Protein AF-A0A800K772-F1 (afdb_monomer)

Secondary structure (DSSP, 8-state):
--------PPP-------------HHHHHHHHHHHHHHTT------------EE-S-HHHHHHHHHHHHHHHHHHT----SPEE-----HHHHHHHHHHHHHHHS-HHHHHHHHHHHHHTTSS-TT--HHHHHHHHHHSS-S----TT--

Nearest PDB structures (foldseek):
  2z09-assembly1_A  TM=4.642E-01  e=1.653E+00  Thermus thermophilus

Radius of gyration: 39.97 Å; Cα contacts (8 Å, |Δi|>4): 63; chains: 1; bounding box: 88×62×99 Å

pLDDT: mean 77.57, std 22.29, range [31.34, 98.62]

Solvent-accessible surface area (backbone atoms only — not comparable to full-atom values): 9875 Å² total; per-residue (Å²): 136,87,82,91,87,86,84,87,85,86,84,87,82,85,81,93,79,84,85,86,84,74,85,55,66,68,60,55,52,51,54,52,53,53,56,54,62,62,63,67,67,72,67,73,78,75,65,78,76,68,74,55,44,44,44,89,47,67,67,60,30,52,55,45,58,69,46,47,64,58,52,27,66,75,71,72,48,81,83,87,63,57,46,77,50,76,91,73,54,71,68,55,47,52,55,51,50,52,52,47,41,54,72,78,47,35,73,68,56,44,48,53,49,41,52,56,40,28,75,74,68,76,46,64,84,83,61,60,61,66,60,52,51,53,51,64,69,58,71,82,68,91,77,87,87,68,92,86,76,121

Structure (mmCIF, N/CA/C/O backbone):
data_AF-A0A800K772-F1
#
_entry.id   AF-A0A800K772-F1
#
loop_
_atom_site.group_PDB
_atom_site.id
_atom_site.type_symbol
_atom_site.label_atom_id
_atom_site.label_alt_id
_atom_site.label_comp_id
_atom_site.label_asym_id
_atom_site.label_entity_id
_atom_site.label_seq_id
_atom_site.pdbx_PDB_ins_code
_atom_site.Cartn_x
_atom_site.Cartn_y
_atom_site.Cartn_z
_atom_site.occupancy
_atom_site.B_iso_or_equiv
_atom_site.auth_seq_id
_atom_site.auth_comp_id
_atom_site.auth_asym_id
_atom_site.auth_atom_id
_atom_site.pdbx_PDB_model_num
ATOM 1 N N . MET A 1 1 ? 38.302 49.726 -80.258 1.00 38.12 1 MET A N 1
ATOM 2 C CA . MET A 1 1 ? 39.249 50.168 -79.209 1.00 38.12 1 MET A CA 1
ATOM 3 C C . MET A 1 1 ? 39.732 48.891 -78.519 1.00 38.12 1 MET A C 1
ATOM 5 O O . MET A 1 1 ? 38.928 48.290 -77.828 1.00 38.12 1 MET A O 1
ATOM 9 N N . LEU A 1 2 ? 40.757 48.203 -79.058 1.00 31.34 2 LEU A N 1
ATOM 10 C CA . LEU A 1 2 ? 42.182 48.204 -78.623 1.00 31.34 2 LEU A CA 1
ATOM 11 C C . LEU A 1 2 ? 42.334 48.111 -77.090 1.00 31.34 2 LEU A C 1
ATOM 13 O O . LEU A 1 2 ? 41.753 48.943 -76.410 1.00 31.34 2 LEU A O 1
ATOM 17 N N . ALA A 1 3 ? 43.095 47.207 -76.468 1.00 34.66 3 ALA A N 1
ATOM 18 C CA . ALA A 1 3 ? 44.161 46.274 -76.869 1.00 34.66 3 ALA A CA 1
ATOM 19 C C . ALA A 1 3 ? 44.176 45.127 -75.817 1.00 34.66 3 ALA A C 1
ATOM 21 O O . ALA A 1 3 ? 43.821 45.370 -74.671 1.00 34.66 3 ALA A O 1
ATOM 22 N N . MET A 1 4 ? 44.350 43.838 -76.122 1.00 43.88 4 MET A N 1
ATOM 23 C CA . MET A 1 4 ? 45.538 43.114 -76.602 1.00 43.88 4 MET A CA 1
ATOM 24 C C . MET A 1 4 ? 46.792 43.320 -75.737 1.00 43.88 4 MET A C 1
ATOM 26 O O . MET A 1 4 ? 47.535 44.273 -75.947 1.00 43.88 4 MET A O 1
ATOM 30 N N . THR A 1 5 ? 47.061 42.362 -74.843 1.00 39.44 5 THR A N 1
ATOM 31 C CA . THR A 1 5 ? 48.400 42.148 -74.276 1.00 39.44 5 THR A CA 1
ATOM 32 C C . THR A 1 5 ? 48.699 40.652 -74.247 1.00 39.44 5 THR A C 1
ATOM 34 O O . THR A 1 5 ? 48.102 39.886 -73.497 1.00 39.44 5 THR A O 1
ATOM 37 N N . VAL A 1 6 ? 49.607 40.260 -75.136 1.00 40.25 6 VAL A N 1
ATOM 38 C CA . VAL A 1 6 ? 50.205 38.932 -75.293 1.00 40.25 6 VAL A CA 1
ATOM 39 C C . VAL A 1 6 ? 51.584 38.968 -74.627 1.00 40.25 6 VAL A C 1
ATOM 41 O O . VAL A 1 6 ? 52.304 39.949 -74.795 1.00 40.25 6 VAL A O 1
ATOM 44 N N . LEU A 1 7 ? 51.971 37.905 -73.920 1.00 40.78 7 LEU A N 1
ATOM 45 C CA . LEU A 1 7 ? 53.361 37.606 -73.533 1.00 40.78 7 LEU A CA 1
ATOM 46 C C . LEU A 1 7 ? 53.537 36.066 -73.454 1.00 40.78 7 LEU A C 1
ATOM 48 O O . LEU A 1 7 ? 52.533 35.357 -73.430 1.00 40.78 7 LEU A O 1
ATOM 52 N N . PRO A 1 8 ? 54.760 35.510 -73.506 1.00 40.97 8 PRO A N 1
ATOM 53 C CA . PRO A 1 8 ? 55.307 34.842 -74.679 1.00 40.97 8 PRO A CA 1
ATOM 54 C C . PRO A 1 8 ? 55.484 33.321 -74.494 1.00 40.97 8 PRO A C 1
ATOM 56 O O . PRO A 1 8 ? 55.539 32.794 -73.387 1.00 40.97 8 PRO A O 1
ATOM 59 N N . ILE A 1 9 ? 55.622 32.625 -75.623 1.00 37.84 9 ILE A N 1
ATOM 60 C CA . ILE A 1 9 ? 55.901 31.186 -75.745 1.00 37.84 9 ILE A CA 1
ATOM 61 C C . ILE A 1 9 ? 57.425 30.937 -75.717 1.00 37.84 9 ILE A C 1
ATOM 63 O O . ILE A 1 9 ? 58.135 31.598 -76.477 1.00 37.84 9 ILE A O 1
ATOM 67 N N . PRO A 1 10 ? 57.943 29.954 -74.954 1.00 51.03 10 PRO A N 1
ATOM 68 C CA . PRO A 1 10 ? 59.232 29.314 -75.230 1.00 51.03 10 PRO A CA 1
ATOM 69 C C . PRO A 1 10 ? 59.079 28.085 -76.167 1.00 51.03 10 PRO A C 1
ATOM 71 O O . PRO A 1 10 ? 58.076 27.374 -76.075 1.00 51.03 10 PRO A O 1
ATOM 74 N N . PRO A 1 11 ? 60.041 27.806 -77.074 1.00 45.62 11 PRO A N 1
ATOM 75 C CA . PRO A 1 11 ? 59.958 26.704 -78.038 1.00 45.62 11 PRO A CA 1
ATOM 76 C C . PRO A 1 11 ? 60.630 25.400 -77.555 1.00 45.62 11 PRO A C 1
ATOM 78 O O . PRO A 1 11 ? 61.616 25.434 -76.824 1.00 45.62 11 PRO A O 1
ATOM 81 N N . GLY A 1 12 ? 60.157 24.264 -78.090 1.00 37.94 12 GLY A N 1
ATOM 82 C CA . GLY A 1 12 ? 60.811 22.940 -78.052 1.00 37.94 12 GLY A CA 1
ATOM 83 C C . GLY A 1 12 ? 60.375 22.054 -76.875 1.00 37.94 12 GLY A C 1
ATOM 84 O O . GLY A 1 12 ? 60.307 22.518 -75.752 1.00 37.94 12 GLY A O 1
ATOM 85 N N . SER A 1 13 ? 60.060 20.766 -77.016 1.00 39.69 13 SER A N 1
ATOM 86 C CA . SER A 1 13 ? 60.188 19.838 -78.138 1.00 39.69 13 SER A CA 1
ATOM 87 C C . SER A 1 13 ? 59.325 18.589 -77.893 1.00 39.69 13 SER A C 1
ATOM 89 O O . SER A 1 13 ? 59.177 18.144 -76.761 1.00 39.69 13 SER A O 1
ATOM 91 N N . SER A 1 14 ? 58.888 17.990 -79.004 1.00 39.75 14 SER A N 1
ATOM 92 C CA . SER A 1 14 ? 58.560 16.570 -79.224 1.00 39.75 14 SER A CA 1
ATOM 93 C C . SER A 1 14 ? 57.329 15.916 -78.566 1.00 39.75 14 SER A C 1
ATOM 95 O O . SER A 1 14 ? 57.336 15.563 -77.396 1.00 39.75 14 SER A O 1
ATOM 97 N N . ARG A 1 15 ? 56.422 15.524 -79.478 1.00 37.47 15 ARG A N 1
ATOM 98 C CA . ARG A 1 15 ? 55.885 14.156 -79.646 1.00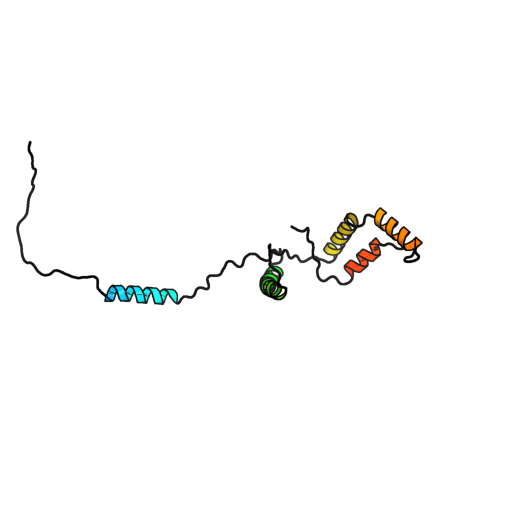 37.47 15 ARG A CA 1
ATOM 99 C C . ARG A 1 15 ? 54.654 13.771 -78.809 1.00 37.47 15 ARG A C 1
ATOM 101 O O . ARG A 1 15 ? 54.744 13.221 -77.726 1.00 37.47 15 ARG A O 1
ATOM 108 N N . ILE A 1 16 ? 53.502 14.020 -79.433 1.00 45.50 16 ILE A N 1
ATOM 109 C CA . ILE A 1 16 ? 52.306 13.161 -79.501 1.00 45.50 16 ILE A CA 1
ATOM 110 C C . ILE A 1 16 ? 52.538 11.699 -79.086 1.00 45.50 16 ILE A C 1
ATOM 112 O O . ILE A 1 16 ? 53.247 10.985 -79.788 1.00 45.50 16 ILE A O 1
ATOM 116 N N . GLU A 1 17 ? 51.831 11.251 -78.045 1.00 39.38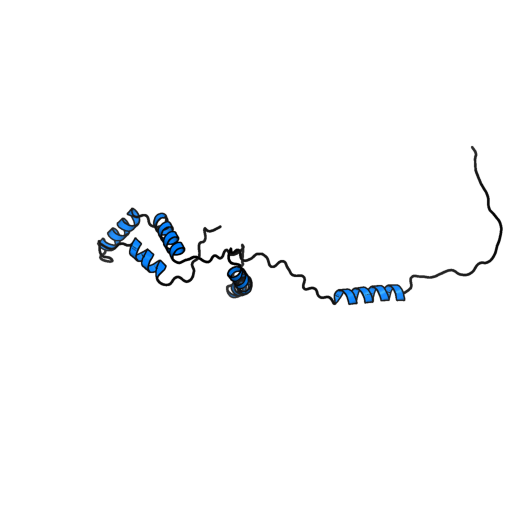 17 GLU A N 1
ATOM 117 C CA . GLU A 1 17 ? 51.361 9.867 -77.905 1.00 39.38 17 GLU A CA 1
ATOM 118 C C . GLU A 1 17 ? 50.143 9.790 -76.951 1.00 39.38 17 GLU A C 1
ATOM 120 O O . GLU A 1 17 ? 50.247 10.070 -75.763 1.00 39.38 17 GLU A O 1
ATOM 125 N N . GLY A 1 18 ? 48.978 9.433 -77.514 1.00 34.16 18 GLY A N 1
ATOM 126 C CA . GLY A 1 18 ? 47.923 8.638 -76.863 1.00 34.16 18 GLY A CA 1
ATOM 127 C C . GLY A 1 18 ? 46.944 9.294 -75.874 1.00 34.16 18 GLY A C 1
ATOM 128 O O . GLY A 1 18 ? 47.175 9.318 -74.673 1.00 34.16 18 GLY A O 1
ATOM 129 N N . THR A 1 19 ? 45.747 9.651 -76.344 1.00 41.53 19 THR A N 1
ATOM 130 C CA . THR A 1 19 ? 44.489 9.434 -75.586 1.00 41.53 19 THR A CA 1
ATOM 131 C C . THR A 1 19 ? 43.890 8.072 -75.999 1.00 41.53 19 THR A C 1
ATOM 133 O O . THR A 1 19 ? 44.337 7.549 -77.024 1.00 41.53 19 THR A O 1
ATOM 136 N N . PRO A 1 20 ? 42.862 7.483 -75.335 1.00 49.81 20 PRO A N 1
ATOM 137 C CA . PRO A 1 20 ? 42.126 7.871 -74.116 1.00 49.81 20 PRO A CA 1
ATOM 138 C C . PRO A 1 20 ? 41.948 6.715 -73.083 1.00 49.81 20 PRO A C 1
ATOM 140 O O . PRO A 1 20 ? 41.922 5.543 -73.444 1.00 49.81 20 PRO A O 1
ATOM 143 N N . GLY A 1 21 ? 41.731 7.016 -71.797 1.00 42.06 21 GLY A N 1
ATOM 144 C CA . GLY A 1 21 ? 41.364 6.013 -70.778 1.00 42.06 21 GLY A CA 1
ATOM 145 C C . GLY A 1 21 ? 39.986 6.294 -70.181 1.00 42.06 21 GLY A C 1
ATOM 146 O O . GLY A 1 21 ? 39.851 7.205 -69.369 1.00 42.06 21 GLY A O 1
ATOM 147 N N . GLY A 1 22 ? 38.959 5.550 -70.608 1.00 54.44 22 GLY A N 1
ATOM 148 C CA . GLY A 1 22 ? 37.638 5.542 -69.964 1.00 54.44 22 GLY A CA 1
ATOM 149 C C . GLY A 1 22 ? 37.705 4.979 -68.535 1.00 54.44 22 GLY A C 1
ATOM 150 O O . GLY A 1 22 ? 38.716 4.386 -68.164 1.00 54.44 22 GLY A O 1
ATOM 151 N N . PRO A 1 23 ? 36.664 5.163 -67.703 1.00 50.19 23 PRO A N 1
ATOM 152 C CA . PRO A 1 23 ? 36.697 4.709 -66.315 1.00 50.19 23 PRO A CA 1
ATOM 153 C C . PRO A 1 23 ? 36.849 3.183 -66.248 1.00 50.19 23 PRO A C 1
ATOM 155 O O . PRO A 1 23 ? 35.999 2.447 -66.750 1.00 50.19 23 PRO A O 1
ATOM 158 N N . ASP A 1 24 ? 37.936 2.714 -65.627 1.00 58.50 24 ASP A N 1
ATOM 159 C CA . ASP A 1 24 ? 38.237 1.289 -65.490 1.00 58.50 24 ASP A CA 1
ATOM 160 C C . ASP A 1 24 ? 37.088 0.566 -64.779 1.00 58.50 24 ASP A C 1
ATOM 162 O O . ASP A 1 24 ? 36.830 0.772 -63.590 1.00 58.50 24 ASP A O 1
ATOM 166 N N . ILE A 1 25 ? 36.432 -0.346 -65.493 1.00 59.75 25 ILE A N 1
ATOM 167 C CA . ILE A 1 25 ? 35.375 -1.221 -64.965 1.00 59.75 25 ILE A CA 1
ATOM 168 C C . ILE A 1 25 ? 35.881 -1.995 -63.731 1.00 59.75 25 ILE A C 1
ATOM 170 O O . ILE A 1 25 ? 35.120 -2.242 -62.798 1.00 59.75 25 ILE A O 1
ATOM 174 N N . GLY A 1 26 ? 37.189 -2.279 -63.666 1.00 54.34 26 GLY A N 1
ATOM 175 C CA . GLY A 1 26 ? 37.849 -2.873 -62.499 1.00 54.34 26 GLY A CA 1
ATOM 176 C C . GLY A 1 26 ? 37.850 -1.983 -61.250 1.00 54.34 26 GLY A C 1
ATOM 177 O O . GLY A 1 26 ? 37.736 -2.497 -60.140 1.00 54.34 26 GLY A O 1
ATOM 178 N N . ARG A 1 27 ? 37.895 -0.652 -61.401 1.00 55.75 27 ARG A N 1
ATOM 179 C CA . ARG A 1 27 ? 37.782 0.298 -60.279 1.00 55.75 27 ARG A CA 1
ATOM 180 C C . ARG A 1 27 ? 36.346 0.385 -59.768 1.00 55.75 27 ARG A C 1
ATOM 182 O O . ARG A 1 27 ? 36.137 0.475 -58.564 1.00 55.75 27 ARG A O 1
ATOM 189 N N . ILE A 1 28 ? 35.367 0.289 -60.668 1.00 57.94 28 ILE A N 1
ATOM 190 C CA . ILE A 1 28 ? 33.943 0.264 -60.309 1.00 57.94 28 ILE A CA 1
ATOM 191 C C . ILE A 1 28 ? 33.616 -1.035 -59.558 1.00 57.94 28 ILE A C 1
ATOM 193 O O . ILE A 1 28 ? 33.019 -0.985 -58.486 1.00 57.94 28 ILE A O 1
ATOM 197 N N . LEU A 1 29 ? 34.078 -2.189 -60.051 1.00 59.03 29 LEU A N 1
ATOM 198 C CA . LEU A 1 29 ? 33.897 -3.483 -59.378 1.00 59.03 29 LEU A CA 1
ATOM 199 C C . LEU A 1 29 ? 34.591 -3.546 -58.009 1.00 59.03 29 LEU A C 1
ATOM 201 O O . LEU A 1 29 ? 34.015 -4.081 -57.063 1.00 59.03 29 LEU A O 1
ATOM 205 N N . ALA A 1 30 ? 35.778 -2.949 -57.867 1.00 58.03 30 ALA A N 1
ATOM 206 C CA . ALA A 1 30 ? 36.472 -2.860 -56.581 1.00 58.03 30 ALA A CA 1
ATOM 207 C C . ALA A 1 30 ? 35.689 -2.033 -55.542 1.00 58.03 30 ALA A C 1
ATOM 209 O O . ALA A 1 30 ? 35.638 -2.411 -54.371 1.00 58.03 30 ALA A O 1
ATOM 210 N N . CYS A 1 31 ? 35.016 -0.954 -55.959 1.00 55.69 31 CYS A N 1
ATOM 211 C CA . CYS A 1 31 ? 34.137 -0.178 -55.080 1.00 55.69 31 CYS A CA 1
ATOM 212 C C . CYS A 1 31 ? 32.896 -0.970 -54.633 1.00 55.69 31 CYS A C 1
ATOM 214 O O . CYS A 1 31 ? 32.487 -0.852 -53.479 1.00 55.69 31 CYS A O 1
ATOM 216 N N . TRP A 1 32 ? 32.328 -1.814 -55.501 1.00 57.47 32 TRP A N 1
ATOM 217 C CA . TRP A 1 32 ? 31.187 -2.671 -55.150 1.00 57.47 32 TRP A CA 1
ATOM 218 C C . TRP A 1 32 ? 31.564 -3.796 -54.178 1.00 57.47 32 TRP A C 1
ATOM 220 O O . TRP A 1 32 ? 30.832 -4.055 -53.225 1.00 57.47 32 TRP A O 1
ATOM 230 N N . VAL A 1 33 ? 32.731 -4.422 -54.358 1.00 59.41 33 VAL A N 1
ATOM 231 C CA . VAL A 1 33 ? 33.231 -5.457 -53.435 1.00 59.41 33 VAL A CA 1
ATOM 232 C C . VAL A 1 33 ? 33.582 -4.857 -52.068 1.00 59.41 33 VAL A C 1
ATOM 234 O O . VAL A 1 33 ? 33.257 -5.450 -51.041 1.00 59.41 33 VAL A O 1
ATOM 237 N N . ALA A 1 34 ? 34.157 -3.650 -52.027 1.00 58.03 34 ALA A N 1
ATOM 238 C CA . ALA A 1 34 ? 34.437 -2.951 -50.771 1.00 58.03 34 ALA A CA 1
ATOM 239 C C . ALA A 1 34 ? 33.158 -2.569 -49.994 1.00 58.03 34 ALA A C 1
ATOM 241 O O . ALA A 1 34 ? 33.138 -2.664 -48.768 1.00 58.03 34 ALA A O 1
ATOM 242 N N . LEU A 1 35 ? 32.075 -2.205 -50.693 1.00 57.38 35 LEU A N 1
ATOM 243 C CA . LEU A 1 35 ? 30.766 -1.912 -50.088 1.00 57.38 35 LEU A CA 1
ATOM 244 C C . LEU A 1 35 ? 30.094 -3.155 -49.483 1.00 57.38 35 LEU A C 1
ATOM 246 O O . LEU A 1 35 ? 29.461 -3.055 -48.434 1.00 57.38 35 LEU A O 1
ATOM 250 N N . ILE A 1 36 ? 30.269 -4.331 -50.093 1.00 59.62 36 ILE A N 1
ATOM 251 C CA . ILE A 1 36 ? 29.713 -5.595 -49.578 1.00 59.62 36 ILE A CA 1
ATOM 252 C C . ILE A 1 36 ? 30.507 -6.101 -48.363 1.00 59.62 36 ILE A C 1
ATOM 254 O O . ILE A 1 36 ? 29.912 -6.601 -47.410 1.00 59.62 36 ILE A O 1
ATOM 258 N N . VAL A 1 37 ? 31.833 -5.918 -48.341 1.00 56.12 37 VAL A N 1
ATOM 259 C CA . VAL A 1 37 ? 32.681 -6.333 -47.205 1.00 56.12 37 VAL A CA 1
ATOM 260 C C . VAL A 1 37 ? 32.459 -5.452 -45.966 1.00 56.12 37 VAL A C 1
ATOM 262 O O . VAL A 1 37 ? 32.510 -5.963 -44.850 1.00 56.12 37 VAL A O 1
ATOM 265 N N . PHE A 1 38 ? 32.122 -4.166 -46.126 1.00 54.41 38 PHE A N 1
ATOM 266 C CA . PHE A 1 38 ? 31.760 -3.301 -44.990 1.00 54.41 38 PHE A CA 1
ATOM 267 C C . PHE A 1 38 ? 30.344 -3.546 -44.441 1.00 54.41 38 PHE A C 1
ATOM 269 O O . PHE A 1 38 ? 30.084 -3.233 -43.282 1.00 54.41 38 PHE A O 1
ATOM 276 N N . GLY A 1 39 ? 29.440 -4.140 -45.228 1.00 51.88 39 GLY A N 1
ATOM 277 C CA . GLY A 1 39 ? 28.087 -4.502 -44.786 1.00 51.88 39 GLY A CA 1
ATOM 278 C C . GLY A 1 39 ? 28.008 -5.777 -43.934 1.00 51.88 39 GLY A C 1
ATOM 279 O O . GLY A 1 39 ? 26.959 -6.060 -43.363 1.00 51.88 39 GLY A O 1
ATOM 280 N N . ALA A 1 40 ? 29.098 -6.549 -43.838 1.00 49.53 40 ALA A N 1
ATOM 281 C CA . ALA A 1 40 ? 29.143 -7.820 -43.107 1.00 49.53 40 ALA A CA 1
ATOM 282 C C . ALA A 1 40 ? 29.555 -7.682 -41.628 1.00 49.53 40 ALA A C 1
ATOM 284 O O . ALA A 1 40 ? 29.402 -8.632 -40.860 1.00 49.53 40 ALA A O 1
ATOM 285 N N . CYS A 1 41 ? 29.995 -6.498 -41.189 1.00 48.09 41 CYS A N 1
ATOM 286 C CA . CYS A 1 41 ? 29.943 -6.144 -39.774 1.00 48.09 41 CYS A CA 1
ATOM 287 C C . CYS A 1 41 ? 28.500 -5.756 -39.454 1.00 48.09 41 CYS A C 1
ATOM 289 O O . CYS A 1 41 ? 28.157 -4.577 -39.387 1.00 48.09 41 CYS A O 1
ATOM 291 N N . GLY A 1 42 ? 27.655 -6.773 -39.280 1.00 52.34 42 GLY A N 1
ATOM 292 C CA . GLY A 1 42 ? 26.364 -6.659 -38.619 1.00 52.34 42 GLY A CA 1
ATOM 293 C C . GLY A 1 42 ? 26.578 -6.220 -37.176 1.00 52.34 42 GLY A C 1
ATOM 294 O O . GLY A 1 42 ? 26.454 -7.013 -36.249 1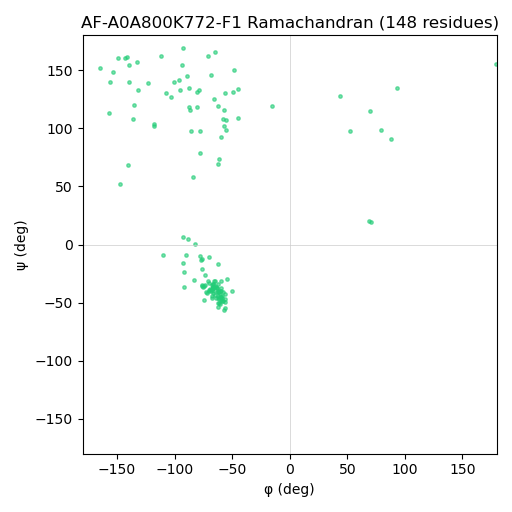.00 52.34 42 GLY A O 1
ATOM 295 N N . GLY A 1 43 ? 26.925 -4.948 -36.987 1.00 44.38 43 GLY A N 1
ATOM 296 C CA . GLY A 1 43 ? 26.588 -4.248 -35.772 1.00 44.38 43 GLY A CA 1
ATOM 297 C C . GLY A 1 43 ? 25.079 -4.330 -35.694 1.00 44.38 43 GLY A C 1
ATOM 298 O O . GLY A 1 43 ? 24.381 -3.720 -36.503 1.00 44.38 43 GLY A O 1
ATOM 299 N N . THR A 1 44 ? 24.580 -5.143 -34.769 1.00 47.44 44 THR A N 1
ATOM 300 C CA . THR A 1 44 ? 23.237 -4.963 -34.246 1.00 47.44 44 THR A CA 1
ATOM 301 C C . THR A 1 44 ? 23.115 -3.473 -33.986 1.00 47.44 44 THR A C 1
ATOM 303 O O . THR A 1 44 ? 23.809 -2.938 -33.119 1.00 47.44 44 THR A O 1
ATOM 306 N N . ALA A 1 45 ? 22.320 -2.782 -34.802 1.00 46.88 45 ALA A N 1
ATOM 307 C CA . ALA A 1 45 ? 21.808 -1.489 -34.426 1.00 46.88 45 ALA A CA 1
ATOM 308 C C . ALA A 1 45 ? 21.107 -1.763 -33.101 1.00 46.88 45 ALA A C 1
ATOM 310 O O . ALA A 1 45 ? 20.030 -2.357 -33.079 1.00 46.88 45 ALA A O 1
ATOM 311 N N . GLN A 1 46 ? 21.804 -1.467 -32.003 1.00 45.75 46 GLN A N 1
ATOM 312 C CA . GLN A 1 46 ? 21.240 -1.440 -30.675 1.00 45.75 46 GLN A CA 1
ATOM 313 C C . GLN A 1 46 ? 20.160 -0.378 -30.801 1.00 45.75 46 GLN A C 1
ATOM 315 O O . GLN A 1 46 ? 20.440 0.820 -30.735 1.00 45.75 46 GLN A O 1
ATOM 320 N N . GLN A 1 47 ? 18.937 -0.815 -31.114 1.00 42.69 47 GLN A N 1
ATOM 321 C CA . GLN A 1 47 ? 17.772 0.016 -30.911 1.00 42.69 47 GLN A CA 1
ATOM 322 C C . GLN A 1 47 ? 17.922 0.520 -29.480 1.00 42.69 47 GLN A C 1
ATOM 324 O O . GLN A 1 47 ? 18.261 -0.291 -28.608 1.00 42.69 47 GLN A O 1
ATOM 329 N N . PRO A 1 48 ? 17.767 1.829 -29.232 1.00 45.59 48 PRO A N 1
ATOM 330 C CA . PRO A 1 48 ? 17.715 2.307 -27.869 1.00 45.59 48 PRO A CA 1
ATOM 331 C C . PRO A 1 48 ? 16.595 1.489 -27.238 1.00 45.59 48 PRO A C 1
ATOM 333 O O . PRO A 1 48 ? 15.441 1.629 -27.641 1.00 45.59 48 PRO A O 1
ATOM 336 N N . GLN A 1 49 ? 16.951 0.536 -26.368 1.00 50.78 49 GLN A N 1
ATOM 337 C CA . GLN A 1 49 ? 15.986 -0.102 -25.497 1.00 50.78 49 GLN A CA 1
ATOM 338 C C . GLN A 1 49 ? 15.402 1.088 -24.767 1.00 50.78 49 GLN A C 1
ATOM 340 O O . GLN A 1 49 ? 16.085 1.727 -23.968 1.00 50.78 49 GLN A O 1
ATOM 345 N N . SER A 1 50 ? 14.210 1.484 -25.202 1.00 53.81 50 SER A N 1
ATOM 346 C CA . SER A 1 50 ? 13.428 2.514 -24.560 1.00 53.81 50 SER A CA 1
ATOM 347 C C . SER A 1 50 ? 13.487 2.208 -23.076 1.00 53.81 50 SER A C 1
ATOM 349 O O . SER A 1 50 ? 13.391 1.042 -22.691 1.00 53.81 50 SER A O 1
ATOM 351 N N . ASP A 1 51 ? 13.739 3.236 -22.284 1.00 77.75 51 ASP A N 1
ATOM 352 C CA . ASP A 1 51 ? 13.789 3.203 -20.830 1.00 77.75 51 ASP A CA 1
ATOM 353 C C . ASP A 1 51 ? 12.402 2.794 -20.297 1.00 77.75 51 ASP A C 1
ATOM 355 O O . ASP A 1 51 ? 11.632 3.620 -19.834 1.00 77.75 51 ASP A O 1
ATOM 359 N N . LEU A 1 52 ? 12.005 1.533 -20.507 1.00 84.75 52 LEU A N 1
ATOM 360 C CA . LEU A 1 52 ? 10.672 0.986 -20.230 1.00 84.75 52 LEU A CA 1
ATOM 361 C C . LEU A 1 52 ? 10.479 0.736 -18.737 1.00 84.75 52 LEU A C 1
ATOM 363 O O . LEU A 1 52 ? 9.362 0.455 -18.313 1.00 84.75 52 LEU A O 1
ATOM 367 N N . VAL A 1 53 ? 11.560 0.788 -17.957 1.00 91.88 53 VAL A N 1
ATOM 368 C CA . VAL A 1 53 ? 11.553 0.543 -16.521 1.00 91.88 53 VAL A CA 1
ATOM 369 C C . VAL A 1 53 ? 12.391 1.593 -15.812 1.00 91.88 53 VAL A C 1
ATOM 371 O O . VAL A 1 53 ? 13.607 1.650 -15.981 1.00 91.88 53 VAL A O 1
ATOM 374 N N . VAL A 1 54 ? 11.752 2.337 -14.914 1.00 92.69 54 VAL A N 1
ATOM 375 C CA . VAL A 1 54 ? 12.420 3.280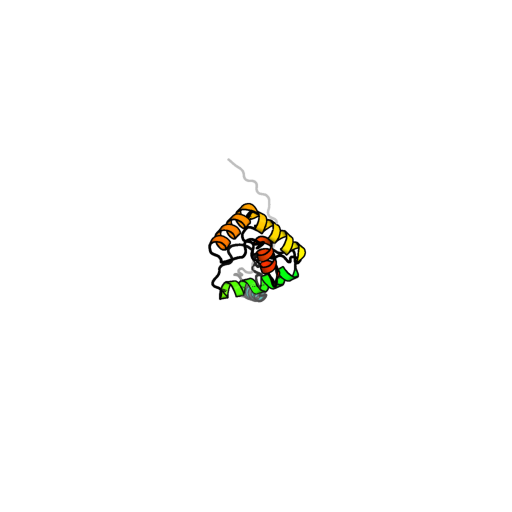 -14.016 1.00 92.69 54 VAL A CA 1
ATOM 376 C C . VAL A 1 54 ? 12.505 2.651 -12.632 1.00 92.69 54 VAL A C 1
ATOM 378 O O . VAL A 1 54 ? 11.509 2.222 -12.065 1.00 92.69 54 VAL A O 1
ATOM 381 N N . SER A 1 55 ? 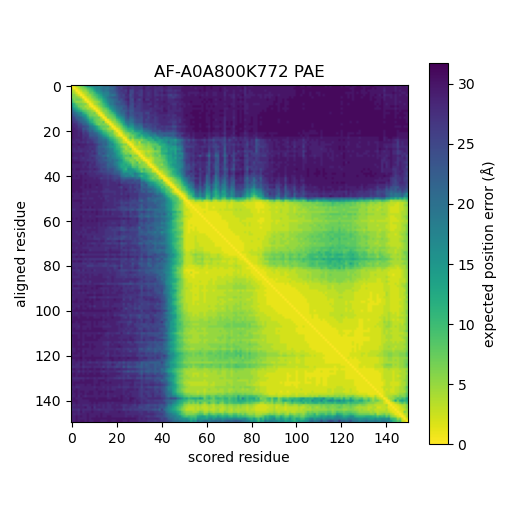13.699 2.592 -12.057 1.00 93.44 55 SER A N 1
ATOM 382 C CA . SER A 1 55 ? 13.892 2.103 -10.687 1.00 93.44 55 SER A CA 1
ATOM 383 C C . SER A 1 55 ? 15.141 2.718 -10.091 1.00 93.44 55 SER A C 1
ATOM 385 O O . SER A 1 55 ? 16.097 2.953 -10.833 1.00 93.44 55 SER A O 1
ATOM 387 N N . SER A 1 56 ? 15.182 2.947 -8.780 1.00 93.44 56 SER A N 1
ATOM 388 C CA . SER A 1 56 ? 16.429 3.276 -8.081 1.00 93.44 56 SER A CA 1
ATOM 389 C C . SER A 1 56 ? 17.365 2.063 -7.927 1.00 93.44 56 SER A C 1
ATOM 391 O O . SER A 1 56 ? 18.587 2.228 -7.927 1.00 93.44 56 SER A O 1
ATOM 393 N N . ASP A 1 57 ? 16.825 0.839 -7.909 1.00 95.25 57 ASP A N 1
ATOM 394 C CA . ASP A 1 57 ? 17.581 -0.412 -7.791 1.00 95.25 57 ASP A CA 1
ATOM 395 C C . ASP A 1 57 ? 18.021 -0.924 -9.174 1.00 95.25 57 ASP A C 1
ATOM 397 O O . ASP A 1 57 ? 17.208 -1.237 -10.045 1.00 95.25 57 ASP A O 1
ATOM 401 N N . ALA A 1 58 ? 19.336 -1.020 -9.389 1.00 94.31 58 ALA A N 1
ATOM 402 C CA . ALA A 1 58 ? 19.899 -1.422 -10.677 1.00 94.31 58 ALA A CA 1
ATOM 403 C C . ALA A 1 58 ? 19.571 -2.873 -11.063 1.00 94.31 58 ALA A C 1
ATOM 405 O O . ALA A 1 58 ? 19.312 -3.141 -12.236 1.00 94.31 58 ALA A O 1
ATOM 406 N N . LYS A 1 59 ? 19.553 -3.796 -10.095 1.00 94.50 59 LYS A N 1
ATOM 407 C CA . LYS A 1 59 ? 19.275 -5.215 -10.343 1.00 94.50 59 LYS A CA 1
ATOM 408 C C . LYS A 1 59 ? 17.798 -5.425 -10.654 1.00 94.50 59 LYS A C 1
ATOM 410 O O . LYS A 1 59 ? 17.464 -6.194 -11.554 1.00 94.50 59 LYS A O 1
ATOM 415 N N . LEU A 1 60 ? 16.921 -4.732 -9.927 1.00 93.69 60 LEU A N 1
ATOM 416 C CA . LEU A 1 60 ? 15.486 -4.745 -10.202 1.00 93.69 60 LEU A CA 1
ATOM 417 C C . LEU A 1 60 ? 15.197 -4.175 -11.593 1.00 93.69 60 LEU A C 1
ATOM 419 O O . LEU A 1 60 ? 14.451 -4.788 -12.355 1.00 93.69 60 LEU A O 1
ATOM 423 N N . ARG A 1 61 ? 15.841 -3.054 -11.946 1.00 95.00 61 ARG A N 1
ATOM 424 C CA . ARG A 1 61 ? 15.729 -2.437 -13.274 1.00 95.00 61 ARG A CA 1
ATOM 425 C C . ARG A 1 61 ? 16.156 -3.389 -14.383 1.00 95.00 61 ARG A C 1
ATOM 427 O O . ARG A 1 61 ? 15.426 -3.534 -15.356 1.00 95.00 61 ARG A O 1
ATOM 434 N N . GLU A 1 62 ? 17.310 -4.039 -14.239 1.00 94.56 62 GLU A N 1
ATOM 435 C CA . GLU A 1 62 ? 17.836 -4.997 -15.219 1.00 94.56 62 GLU A CA 1
ATOM 436 C C . GLU A 1 62 ? 16.882 -6.181 -15.420 1.00 94.56 62 GLU A C 1
ATOM 438 O O . GLU A 1 62 ? 16.481 -6.472 -16.548 1.00 94.56 62 GLU A O 1
ATOM 443 N N . LEU A 1 63 ? 16.460 -6.823 -14.325 1.00 94.69 63 LEU A N 1
ATOM 444 C CA . LEU A 1 63 ? 15.563 -7.978 -14.369 1.00 94.69 63 LEU A CA 1
ATOM 445 C C . LEU A 1 63 ? 14.210 -7.621 -14.995 1.00 94.69 63 LEU A C 1
ATOM 447 O O . LEU A 1 63 ? 13.722 -8.331 -15.873 1.00 94.69 63 LEU A O 1
ATOM 451 N N . ALA A 1 64 ? 13.613 -6.509 -14.577 1.00 94.12 64 ALA A N 1
ATOM 452 C CA . ALA A 1 64 ? 12.344 -6.063 -15.126 1.00 94.12 64 ALA A CA 1
ATOM 453 C C . ALA A 1 64 ? 12.476 -5.658 -16.599 1.00 94.12 64 ALA A C 1
ATOM 455 O O . ALA A 1 64 ? 11.639 -6.056 -17.399 1.00 94.12 64 ALA A O 1
ATOM 456 N N . SER A 1 65 ? 13.547 -4.959 -16.989 1.00 93.94 65 SER A N 1
ATOM 457 C CA . SER A 1 65 ? 13.784 -4.576 -18.391 1.00 93.94 65 SER A CA 1
ATOM 458 C C . SER A 1 65 ? 13.887 -5.794 -19.314 1.00 93.94 65 SER A C 1
ATOM 460 O O . SER A 1 65 ? 13.485 -5.723 -20.474 1.00 93.94 65 SER A O 1
ATOM 462 N N . ALA A 1 66 ? 14.387 -6.923 -18.801 1.00 93.56 66 ALA A N 1
ATOM 463 C CA . ALA A 1 66 ? 14.451 -8.181 -19.537 1.00 93.56 66 ALA A CA 1
ATOM 464 C C . ALA A 1 66 ? 13.087 -8.894 -19.647 1.00 93.56 66 ALA A C 1
ATOM 466 O O . ALA A 1 66 ? 12.808 -9.513 -20.672 1.00 93.56 66 ALA A O 1
ATOM 467 N N . LEU A 1 67 ? 12.239 -8.822 -18.613 1.00 94.06 67 LEU A N 1
ATOM 468 C CA . LEU A 1 67 ? 10.975 -9.573 -18.538 1.00 94.06 67 LEU A CA 1
ATOM 469 C C . LEU A 1 67 ? 9.765 -8.810 -19.088 1.00 94.06 67 LEU A C 1
ATOM 471 O O . LEU A 1 67 ? 8.867 -9.409 -19.681 1.00 94.06 67 LEU A O 1
ATOM 475 N N . LEU A 1 68 ? 9.723 -7.495 -18.877 1.00 93.00 68 LEU A N 1
ATOM 476 C CA . LEU A 1 68 ? 8.553 -6.660 -19.137 1.00 93.00 68 LEU A CA 1
ATOM 477 C C . LEU A 1 68 ? 8.074 -6.719 -20.602 1.00 93.00 68 LEU A C 1
ATOM 479 O O . LEU A 1 68 ? 6.865 -6.834 -20.797 1.00 93.00 68 LEU A O 1
ATOM 483 N N . PRO A 1 69 ? 8.948 -6.716 -21.635 1.00 90.81 69 PRO A N 1
ATOM 484 C CA . PRO A 1 69 ? 8.493 -6.818 -23.023 1.00 90.81 69 PRO A CA 1
ATOM 485 C C . PRO A 1 69 ? 7.772 -8.139 -23.335 1.00 90.81 69 PRO A C 1
ATOM 487 O O . PRO A 1 69 ? 6.745 -8.139 -24.016 1.00 90.81 69 PRO A O 1
ATOM 490 N N . ASP A 1 70 ? 8.271 -9.265 -22.810 1.00 93.62 70 ASP A N 1
ATOM 491 C CA . ASP A 1 70 ? 7.630 -10.575 -22.990 1.00 93.62 70 ASP A CA 1
ATOM 492 C C . ASP A 1 70 ? 6.289 -10.623 -22.242 1.00 93.62 70 ASP A C 1
ATOM 494 O O . ASP A 1 70 ? 5.277 -11.008 -22.831 1.00 93.62 70 ASP A O 1
ATOM 498 N N . LEU A 1 71 ? 6.241 -10.126 -21.000 1.00 94.31 71 LEU A N 1
ATOM 499 C CA . LEU A 1 71 ? 5.002 -10.023 -20.220 1.00 94.31 71 LEU A CA 1
ATOM 500 C C . LEU A 1 71 ? 3.942 -9.161 -20.917 1.00 94.31 71 LEU A C 1
ATOM 502 O O . LEU A 1 71 ? 2.780 -9.566 -20.990 1.00 94.31 71 LEU A O 1
ATOM 506 N N . ALA A 1 72 ? 4.328 -8.006 -21.461 1.00 93.06 72 ALA A N 1
ATOM 507 C CA . ALA A 1 72 ? 3.444 -7.124 -22.220 1.00 93.06 72 ALA A CA 1
ATOM 508 C C . ALA A 1 72 ? 2.869 -7.846 -23.450 1.00 93.06 72 ALA A C 1
ATOM 510 O O . ALA A 1 72 ? 1.653 -7.906 -23.632 1.00 93.06 72 ALA A O 1
ATOM 511 N N . SER A 1 73 ? 3.727 -8.518 -24.227 1.00 93.44 73 SER A N 1
ATOM 512 C CA . SER A 1 73 ? 3.293 -9.265 -25.415 1.00 93.44 73 SER A CA 1
ATOM 513 C C . SER A 1 73 ? 2.310 -10.399 -25.088 1.00 93.44 73 SER A C 1
ATOM 515 O O . SER A 1 73 ? 1.318 -10.580 -25.792 1.00 93.44 73 SER A O 1
ATOM 517 N N . ARG A 1 74 ? 2.543 -11.136 -23.992 1.00 96.62 74 ARG A N 1
ATOM 518 C CA . ARG A 1 74 ? 1.703 -12.270 -23.569 1.00 96.62 74 ARG A CA 1
ATOM 519 C C . ARG A 1 74 ? 0.391 -11.839 -22.937 1.00 96.62 74 ARG A C 1
ATOM 521 O O . ARG A 1 74 ? -0.611 -12.529 -23.094 1.00 96.62 74 ARG A O 1
ATOM 528 N N . SER A 1 75 ? 0.406 -10.730 -22.205 1.00 95.12 75 SER A N 1
ATOM 529 C CA . SER A 1 75 ? -0.800 -10.152 -21.608 1.00 95.12 75 SER A CA 1
ATOM 530 C C . SER A 1 75 ? -1.661 -9.405 -22.629 1.00 95.12 75 SER A C 1
ATOM 532 O O . SER A 1 75 ? -2.814 -9.103 -22.333 1.00 95.12 75 SER A O 1
ATOM 534 N N . GLY A 1 76 ? -1.128 -9.124 -23.825 1.00 95.06 76 GLY A N 1
ATOM 535 C CA . GLY A 1 76 ? -1.790 -8.280 -24.819 1.00 95.06 76 GLY A CA 1
ATOM 536 C C . GLY A 1 76 ? -1.855 -6.811 -24.394 1.00 95.06 76 GLY A C 1
ATOM 537 O O . GLY A 1 76 ? -2.710 -6.075 -24.883 1.00 95.06 76 GLY A O 1
ATOM 538 N N . LEU A 1 77 ? -0.990 -6.397 -23.463 1.00 90.81 77 LEU A N 1
ATOM 539 C CA . LEU A 1 77 ? -0.913 -5.029 -22.966 1.00 90.81 77 LEU A CA 1
ATOM 540 C C . LEU A 1 77 ? 0.177 -4.254 -23.704 1.00 90.81 77 LEU A C 1
ATOM 542 O O . LEU A 1 77 ? 1.265 -4.762 -23.966 1.00 90.81 77 LEU A O 1
ATOM 546 N N . GLU A 1 78 ? -0.106 -2.988 -23.988 1.00 87.94 78 GLU A N 1
ATOM 547 C CA . GLU A 1 78 ? 0.878 -2.046 -24.514 1.00 87.94 78 GLU A CA 1
ATOM 548 C C . GLU A 1 78 ? 1.482 -1.226 -23.370 1.00 87.94 78 GLU A C 1
ATOM 550 O O . GLU A 1 78 ? 0.762 -0.678 -22.531 1.00 87.94 78 GLU A O 1
ATOM 555 N N . LEU A 1 79 ? 2.811 -1.106 -23.353 1.00 86.25 79 LEU A N 1
ATOM 556 C CA . LEU A 1 79 ? 3.525 -0.237 -22.418 1.00 86.25 79 LEU A CA 1
ATOM 557 C C . LEU A 1 79 ? 3.426 1.209 -22.907 1.00 86.25 79 LEU A C 1
ATOM 559 O O . LEU A 1 79 ? 4.165 1.622 -23.799 1.00 86.25 79 LEU A O 1
ATOM 563 N N . ARG A 1 80 ? 2.478 1.965 -22.346 1.00 87.88 80 ARG A N 1
ATOM 564 C CA . ARG A 1 80 ? 2.245 3.370 -22.721 1.00 87.88 80 ARG A CA 1
ATOM 565 C C . ARG A 1 80 ? 3.324 4.310 -22.198 1.00 87.88 80 ARG A C 1
ATOM 567 O O . ARG A 1 80 ? 3.668 5.277 -22.867 1.00 87.88 80 ARG A O 1
ATOM 574 N N . GLU A 1 81 ? 3.843 4.012 -21.015 1.00 87.50 81 GLU A N 1
ATOM 575 C CA . GLU A 1 81 ? 4.826 4.817 -20.295 1.00 87.50 81 GLU A CA 1
ATOM 576 C C . GLU A 1 81 ? 5.820 3.891 -19.574 1.00 87.50 81 GLU A C 1
ATOM 578 O O . GLU A 1 81 ? 5.512 2.708 -19.371 1.00 87.50 81 GLU A O 1
ATOM 583 N N . PRO A 1 82 ? 7.010 4.392 -19.192 1.00 89.94 82 PRO A N 1
ATOM 584 C CA . PRO A 1 82 ? 7.956 3.634 -18.381 1.00 89.94 82 PRO A CA 1
ATOM 585 C C . PRO A 1 82 ? 7.343 3.140 -17.064 1.00 89.94 82 PRO A C 1
ATOM 587 O O . PRO A 1 82 ? 6.768 3.913 -16.301 1.00 89.94 82 PRO A O 1
ATOM 590 N N . VAL A 1 83 ? 7.511 1.853 -16.759 1.00 91.19 83 VAL A N 1
ATOM 591 C CA . VAL A 1 83 ? 7.015 1.242 -15.521 1.00 91.19 83 VAL A CA 1
ATOM 592 C C . VAL A 1 83 ? 7.976 1.546 -14.378 1.00 91.19 83 VAL A C 1
ATOM 594 O O . VAL A 1 83 ? 9.135 1.126 -14.395 1.00 91.19 83 VAL A O 1
ATOM 597 N N . ARG A 1 84 ? 7.498 2.255 -13.354 1.00 91.94 84 ARG A N 1
ATOM 598 C CA . ARG A 1 84 ? 8.278 2.513 -12.142 1.00 91.94 84 ARG A CA 1
ATOM 599 C C . ARG A 1 84 ? 8.244 1.305 -11.204 1.00 91.94 84 ARG A C 1
ATOM 601 O O . ARG A 1 84 ? 7.174 0.798 -10.885 1.00 91.94 84 ARG A O 1
ATOM 608 N N . LEU A 1 85 ? 9.407 0.872 -10.724 1.00 92.94 85 LEU A N 1
ATOM 609 C CA . LEU A 1 85 ? 9.555 -0.219 -9.759 1.00 92.94 85 LEU A CA 1
ATOM 610 C C . LEU A 1 85 ? 10.485 0.203 -8.627 1.00 92.94 85 LEU A C 1
ATOM 612 O O . LEU A 1 85 ? 11.581 0.696 -8.873 1.00 92.94 85 LEU A O 1
ATOM 616 N N . GLU A 1 86 ? 10.093 -0.035 -7.380 1.00 93.12 86 GLU A N 1
ATOM 617 C CA . GLU A 1 86 ? 10.923 0.284 -6.217 1.00 93.12 86 GLU A CA 1
ATOM 618 C C . GLU A 1 86 ? 10.836 -0.817 -5.162 1.00 93.12 86 GLU A C 1
ATOM 620 O O . GLU A 1 86 ? 9.757 -1.332 -4.870 1.00 93.12 86 GLU A O 1
ATOM 625 N N . MET A 1 87 ? 11.974 -1.140 -4.546 1.00 92.88 87 MET A N 1
ATOM 626 C CA . MET A 1 87 ? 12.004 -1.996 -3.362 1.00 92.88 87 MET A CA 1
ATOM 627 C C . MET A 1 87 ? 11.603 -1.174 -2.140 1.00 92.88 87 MET A C 1
ATOM 629 O O . MET A 1 87 ? 12.125 -0.081 -1.917 1.00 92.88 87 MET A O 1
ATOM 633 N N . ARG A 1 88 ? 10.697 -1.708 -1.320 1.00 90.50 88 ARG A N 1
ATOM 634 C CA . ARG A 1 88 ? 10.269 -1.084 -0.064 1.00 90.50 88 ARG A CA 1
ATOM 635 C C . ARG A 1 88 ? 10.503 -2.035 1.099 1.00 90.50 88 ARG A C 1
ATOM 637 O O . ARG A 1 88 ? 10.260 -3.234 0.980 1.00 90.50 88 ARG A O 1
ATOM 644 N N . SER A 1 89 ? 10.981 -1.500 2.221 1.00 92.56 89 SER A N 1
ATOM 645 C CA . SER A 1 89 ? 11.043 -2.260 3.470 1.00 92.56 89 SER A CA 1
ATOM 646 C C . SER A 1 89 ? 9.639 -2.468 4.037 1.00 92.56 89 SER A C 1
ATOM 648 O O . SER A 1 89 ? 8.695 -1.751 3.689 1.00 92.56 89 SER A O 1
ATOM 650 N N . ARG A 1 90 ? 9.497 -3.427 4.956 1.00 90.88 90 ARG A N 1
ATOM 651 C CA . ARG A 1 90 ? 8.216 -3.688 5.621 1.00 90.88 90 ARG A CA 1
ATOM 652 C C . ARG A 1 90 ? 7.714 -2.462 6.378 1.00 90.88 90 ARG A C 1
ATOM 654 O O . ARG A 1 90 ? 6.536 -2.141 6.316 1.00 90.88 90 ARG A O 1
ATOM 661 N N . GLU A 1 91 ? 8.609 -1.744 7.043 1.00 93.44 91 GLU A N 1
ATOM 662 C CA . GLU A 1 91 ? 8.291 -0.533 7.803 1.00 93.44 91 GLU A CA 1
ATOM 663 C C . GLU A 1 91 ? 7.839 0.603 6.879 1.00 93.44 91 GLU A C 1
ATOM 665 O O . GLU A 1 91 ? 6.939 1.365 7.225 1.00 93.44 91 GLU A O 1
ATOM 670 N N . GLN A 1 92 ? 8.443 0.713 5.690 1.00 93.19 92 GLN A N 1
ATOM 671 C CA . GLN A 1 92 ? 8.015 1.676 4.675 1.00 93.19 92 GLN A CA 1
ATOM 672 C C . GLN A 1 92 ? 6.629 1.335 4.124 1.00 93.19 92 GLN A C 1
ATOM 674 O O . GLN A 1 92 ? 5.835 2.250 3.920 1.00 93.19 92 GLN A O 1
ATOM 679 N N . LEU A 1 93 ? 6.338 0.046 3.907 1.00 92.06 93 LEU A N 1
ATOM 680 C CA . LEU A 1 93 ? 5.017 -0.418 3.486 1.00 92.06 93 LEU A CA 1
ATOM 681 C C . LEU A 1 93 ? 3.957 -0.099 4.546 1.00 92.06 93 LEU A C 1
ATOM 683 O O . LEU A 1 93 ? 2.949 0.508 4.209 1.00 92.06 93 LEU A O 1
ATOM 687 N N . VAL A 1 94 ? 4.205 -0.448 5.814 1.00 94.19 94 VAL A N 1
ATOM 688 C CA . VAL A 1 94 ? 3.266 -0.183 6.920 1.00 94.19 94 VAL A CA 1
ATOM 689 C C . VAL A 1 94 ? 2.942 1.306 7.011 1.00 94.19 94 VAL A C 1
ATOM 691 O O . VAL A 1 94 ? 1.774 1.668 6.982 1.00 94.19 94 VAL A O 1
ATOM 694 N N . ARG A 1 95 ? 3.960 2.176 7.011 1.00 95.31 95 ARG A N 1
ATOM 695 C CA . ARG A 1 95 ? 3.750 3.631 7.082 1.00 95.31 95 ARG A CA 1
ATOM 696 C C . ARG A 1 95 ? 2.940 4.170 5.904 1.00 95.31 95 ARG A C 1
ATOM 698 O O . ARG A 1 95 ? 2.132 5.076 6.065 1.00 95.31 95 ARG A O 1
ATOM 705 N N . TYR A 1 96 ? 3.204 3.657 4.706 1.00 93.25 96 TYR A N 1
ATOM 706 C CA . TYR A 1 96 ? 2.467 4.067 3.517 1.00 93.25 96 TYR A CA 1
ATOM 707 C C . TYR A 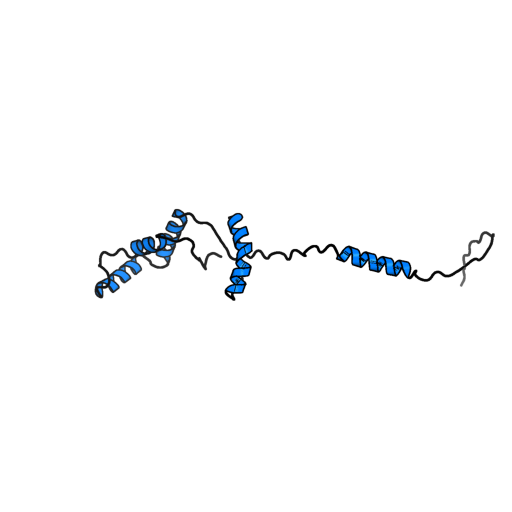1 96 ? 1.007 3.585 3.569 1.00 93.25 96 TYR A C 1
ATOM 709 O O . TYR A 1 96 ? 0.116 4.357 3.233 1.00 93.25 96 TYR A O 1
ATOM 717 N N . LEU A 1 97 ? 0.747 2.365 4.052 1.00 93.88 97 LEU A N 1
ATOM 718 C CA . LEU A 1 97 ? -0.614 1.851 4.229 1.00 93.88 97 LEU A CA 1
ATOM 719 C C . LEU A 1 97 ? -1.383 2.600 5.320 1.00 93.88 97 LEU A C 1
ATOM 721 O O . LEU A 1 97 ? -2.562 2.867 5.137 1.00 93.88 97 LEU A O 1
ATOM 725 N N . GLU A 1 98 ? -0.733 2.975 6.423 1.00 95.75 98 GLU A N 1
ATOM 726 C CA . GLU A 1 98 ? -1.332 3.843 7.447 1.00 95.75 98 GLU A CA 1
ATOM 727 C C . GLU A 1 98 ? -1.766 5.181 6.839 1.00 95.75 98 GLU A C 1
ATOM 729 O O . GLU A 1 98 ? -2.918 5.578 6.990 1.00 95.75 98 GLU A O 1
ATOM 734 N N . TYR A 1 99 ? -0.876 5.822 6.074 1.00 95.50 99 TYR A N 1
ATOM 735 C CA . TYR A 1 99 ? -1.181 7.065 5.366 1.00 95.50 99 TYR A CA 1
ATOM 736 C C . TYR A 1 99 ? -2.340 6.906 4.368 1.00 95.50 99 TYR A C 1
ATOM 738 O O . TYR A 1 99 ? -3.244 7.736 4.340 1.00 95.50 99 TYR A O 1
ATOM 746 N N . LYS A 1 100 ? -2.352 5.831 3.573 1.00 93.81 100 LYS A N 1
ATOM 747 C CA . LYS A 1 100 ? -3.450 5.570 2.631 1.00 93.81 100 LYS A CA 1
ATOM 748 C C . LYS A 1 100 ? -4.766 5.266 3.344 1.00 93.81 100 LYS A C 1
ATOM 750 O O . LYS A 1 100 ? -5.804 5.723 2.893 1.00 93.81 100 LYS A O 1
ATOM 755 N N . LEU A 1 101 ? -4.743 4.567 4.480 1.00 95.44 101 LEU A N 1
ATOM 756 C CA . LEU A 1 101 ? -5.940 4.359 5.300 1.00 95.44 101 LEU A CA 1
ATOM 757 C C . LEU A 1 101 ? -6.445 5.666 5.929 1.00 95.44 101 LEU A C 1
ATOM 759 O O . LEU A 1 101 ? -7.651 5.830 6.085 1.00 95.44 101 LEU A O 1
ATOM 763 N N . ASP A 1 102 ? -5.563 6.601 6.292 1.00 95.88 102 ASP A N 1
ATOM 764 C CA . ASP A 1 102 ? -5.966 7.952 6.712 1.00 95.88 102 ASP A CA 1
ATOM 765 C C . ASP A 1 102 ? -6.679 8.714 5.589 1.00 95.88 102 ASP A C 1
ATOM 767 O O . ASP A 1 102 ? -7.658 9.409 5.855 1.00 95.88 102 ASP A O 1
ATOM 771 N N . GLU A 1 103 ? -6.198 8.576 4.353 1.00 95.44 103 GLU A N 1
ATOM 772 C CA . GLU A 1 103 ? -6.747 9.250 3.174 1.00 95.44 103 GLU A CA 1
ATOM 773 C C . GLU A 1 103 ? -8.071 8.629 2.698 1.00 95.44 103 GLU A C 1
ATOM 775 O O . GLU A 1 103 ? -9.036 9.348 2.449 1.00 95.44 103 GLU A O 1
ATOM 780 N N . GLU A 1 104 ? -8.125 7.301 2.582 1.00 94.50 104 GLU A N 1
ATOM 781 C CA . GLU A 1 104 ? -9.239 6.576 1.956 1.00 94.50 104 GLU A CA 1
ATOM 782 C C . GLU A 1 104 ? -10.329 6.138 2.937 1.00 94.50 104 GLU A C 1
ATOM 784 O O . GLU A 1 104 ? -11.462 5.896 2.523 1.00 94.50 104 GLU A O 1
ATOM 789 N N . LEU A 1 105 ? -10.001 5.991 4.224 1.00 97.00 105 LEU A N 1
ATOM 790 C CA . LEU A 1 105 ? -10.955 5.559 5.244 1.00 97.00 105 LEU A CA 1
ATOM 791 C C . LEU A 1 105 ? -10.753 6.326 6.557 1.00 97.00 105 LEU A C 1
ATOM 793 O O . LEU A 1 105 ? -10.345 5.722 7.557 1.00 97.00 105 LEU A O 1
ATOM 797 N N . PRO A 1 106 ? -11.047 7.640 6.600 1.00 97.56 106 PRO A N 1
ATOM 798 C CA . PRO A 1 106 ? -10.912 8.449 7.805 1.00 97.56 106 PRO A CA 1
ATOM 799 C C . PRO A 1 106 ? -11.560 7.803 9.036 1.00 97.56 106 PRO A C 1
ATOM 801 O O . PRO A 1 106 ? -12.551 7.080 8.947 1.00 97.56 106 PRO A O 1
ATOM 804 N N . GLU A 1 107 ? -11.017 8.093 10.216 1.00 96.44 107 GLU A N 1
ATOM 805 C CA . GLU A 1 107 ? -11.431 7.493 11.494 1.00 96.44 107 GLU A CA 1
ATOM 806 C C . GLU A 1 107 ? -12.954 7.549 11.740 1.00 96.44 107 GLU A C 1
ATOM 808 O O . GLU A 1 107 ? -13.563 6.600 12.235 1.00 96.44 107 GLU A O 1
ATOM 813 N N . GLU A 1 108 ? -13.592 8.661 11.380 1.00 97.38 108 GLU A N 1
ATOM 814 C CA . GLU A 1 108 ? -15.038 8.847 11.514 1.00 97.38 108 GLU A CA 1
ATOM 815 C C . GLU A 1 108 ? -15.850 7.979 10.546 1.00 97.38 108 GLU A C 1
ATOM 817 O O . GLU A 1 108 ? -16.863 7.399 10.943 1.00 97.38 108 GLU A O 1
ATOM 822 N N . GLU A 1 109 ? -15.375 7.814 9.312 1.00 98.12 109 GLU A N 1
ATOM 823 C CA . GLU A 1 109 ? -15.995 6.947 8.311 1.00 98.12 109 GLU A CA 1
ATOM 824 C C . GLU A 1 109 ? -15.820 5.468 8.670 1.00 98.12 109 GLU A C 1
ATOM 826 O O . GLU A 1 109 ? -16.765 4.680 8.548 1.00 98.12 109 GLU A O 1
ATOM 831 N N . ALA A 1 110 ? -14.651 5.090 9.197 1.00 98.06 110 ALA A N 1
ATOM 832 C CA . ALA A 1 110 ? -14.404 3.751 9.721 1.00 98.06 110 ALA A CA 1
ATOM 833 C C . ALA A 1 110 ? -15.393 3.405 10.847 1.00 98.06 110 ALA A C 1
ATOM 835 O O . ALA A 1 110 ? -16.013 2.339 10.829 1.00 98.06 110 ALA A O 1
ATOM 836 N N . ARG A 1 111 ? -15.601 4.328 11.796 1.00 97.94 111 ARG A N 1
ATOM 837 C CA . ARG A 1 111 ? -16.567 4.154 12.895 1.00 97.94 111 ARG A CA 1
ATOM 838 C C . ARG A 1 111 ? -18.002 4.069 12.391 1.00 97.94 111 ARG A C 1
ATOM 840 O O . ARG A 1 111 ? -18.719 3.150 12.780 1.00 97.94 111 ARG A O 1
ATOM 847 N N . ALA A 1 112 ? -18.405 4.965 11.489 1.00 98.12 112 ALA A N 1
ATOM 848 C CA . ALA A 1 112 ? -19.739 4.936 10.889 1.00 98.12 112 ALA A CA 1
ATOM 849 C C . ALA A 1 112 ? -19.999 3.617 10.138 1.00 98.12 112 ALA A C 1
ATOM 851 O O . ALA A 1 112 ? -21.095 3.055 10.217 1.00 98.12 112 ALA A O 1
ATOM 852 N N . THR A 1 113 ? -18.974 3.087 9.466 1.00 98.19 113 THR A N 1
ATOM 853 C CA . THR A 1 113 ? -19.015 1.770 8.825 1.00 98.19 113 THR A CA 1
ATOM 854 C C . THR A 1 113 ? -19.237 0.676 9.868 1.00 98.19 113 THR A C 1
ATOM 856 O O . THR A 1 113 ? -20.204 -0.077 9.761 1.00 98.19 113 THR A O 1
ATOM 859 N N . VAL A 1 114 ? -18.423 0.606 10.925 1.00 98.62 114 VAL A N 1
ATOM 860 C CA . VAL A 1 114 ? -18.601 -0.394 11.995 1.00 98.62 114 VAL A CA 1
ATOM 861 C C . VAL A 1 114 ? -19.994 -0.309 12.620 1.00 98.62 114 VAL A C 1
ATOM 863 O O . VAL A 1 114 ? -20.640 -1.342 12.799 1.00 98.62 114 VAL A O 1
ATOM 866 N N . ASP A 1 115 ? -20.505 0.893 12.882 1.00 98.44 115 ASP A N 1
ATOM 867 C CA . ASP A 1 115 ? -21.844 1.090 13.437 1.00 98.44 115 ASP A CA 1
ATOM 868 C C . ASP A 1 115 ? -22.942 0.531 12.527 1.00 98.44 115 ASP A C 1
ATOM 870 O O . ASP A 1 115 ? -23.832 -0.185 13.001 1.00 98.44 115 ASP A O 1
ATOM 874 N N . ALA A 1 116 ? -22.865 0.801 11.221 1.00 98.38 116 ALA A N 1
ATOM 875 C CA . ALA A 1 116 ? -23.815 0.281 10.243 1.00 98.38 116 ALA A CA 1
ATOM 876 C C . ALA A 1 116 ? -23.788 -1.255 10.192 1.00 98.38 116 ALA A C 1
ATOM 878 O O . ALA A 1 116 ? -24.827 -1.901 10.331 1.00 98.38 116 ALA A O 1
ATOM 879 N N . TYR A 1 117 ? -22.605 -1.859 10.060 1.00 98.25 117 TYR A N 1
ATOM 880 C CA . TYR A 1 117 ? -22.469 -3.318 9.992 1.00 98.25 117 TYR A CA 1
ATOM 881 C C . TYR A 1 117 ? -22.855 -4.000 11.314 1.00 98.25 117 TYR A C 1
ATOM 883 O O . TYR A 1 117 ? -23.444 -5.086 11.305 1.00 98.25 117 TYR A O 1
ATOM 891 N N . ALA A 1 118 ? -22.593 -3.361 12.455 1.00 98.44 118 ALA A N 1
ATOM 892 C CA . ALA A 1 118 ? -22.991 -3.872 13.760 1.00 98.44 118 ALA A CA 1
ATOM 893 C C . ALA A 1 118 ? -24.511 -3.811 13.977 1.00 98.44 118 ALA A C 1
ATOM 895 O O . ALA A 1 118 ? -25.065 -4.700 14.624 1.00 98.44 118 ALA A O 1
ATOM 896 N N . LEU A 1 119 ? -25.213 -2.815 13.418 1.00 98.25 119 LEU A N 1
ATOM 897 C CA . LEU A 1 119 ? -26.683 -2.764 13.440 1.00 98.25 119 LEU A CA 1
ATOM 898 C C . LEU A 1 119 ? -27.314 -3.949 12.698 1.00 98.25 119 LEU A C 1
ATOM 900 O O . LEU A 1 119 ? -28.341 -4.461 13.138 1.00 98.25 119 LEU A O 1
ATOM 904 N N . PHE A 1 120 ? -26.674 -4.418 11.625 1.00 98.19 120 PHE A N 1
ATOM 905 C CA . PHE A 1 120 ? -27.079 -5.630 10.908 1.00 98.19 120 PHE A CA 1
ATOM 906 C C . PHE A 1 120 ? -26.569 -6.932 11.553 1.00 98.19 120 PHE A C 1
ATOM 908 O O . PHE A 1 120 ? -26.852 -8.013 11.042 1.00 98.19 120 PHE A O 1
ATOM 915 N N . GLY A 1 121 ? -25.832 -6.857 12.668 1.00 97.94 121 GLY A N 1
ATOM 916 C CA . GLY A 1 121 ? -25.275 -8.024 13.358 1.00 97.94 121 GLY A CA 1
ATOM 917 C C . GLY A 1 121 ? -24.128 -8.715 12.611 1.00 97.94 121 GLY A C 1
ATOM 918 O O . GLY A 1 121 ? -23.845 -9.877 12.892 1.00 97.94 121 GLY A O 1
ATOM 919 N N . LEU A 1 122 ? -23.480 -8.028 11.663 1.00 98.31 122 LEU A N 1
ATOM 920 C CA . LEU A 1 122 ? -22.409 -8.590 10.829 1.00 98.31 122 LEU A CA 1
ATOM 921 C C . LEU A 1 122 ? -21.040 -8.549 11.515 1.00 98.31 122 LEU A C 1
ATOM 923 O O . LEU A 1 122 ? -20.199 -9.408 11.267 1.00 98.31 122 LEU A O 1
ATOM 927 N N . VAL A 1 123 ? -20.817 -7.553 12.376 1.00 98.31 123 VAL A N 1
ATOM 928 C CA . VAL A 1 123 ? -19.557 -7.341 13.102 1.00 98.31 123 VAL A CA 1
ATOM 929 C C . VAL A 1 123 ? -19.828 -6.911 14.549 1.00 98.31 123 VAL A C 1
ATOM 931 O O . VAL A 1 123 ? -20.888 -6.343 14.831 1.00 98.31 123 VAL A O 1
ATOM 934 N N . PRO A 1 124 ? -18.902 -7.156 15.495 1.00 98.00 124 PRO A N 1
ATOM 935 C CA . PRO A 1 124 ? -19.024 -6.614 16.844 1.00 98.00 124 PRO A CA 1
ATOM 936 C C . PRO A 1 124 ? -18.846 -5.087 16.846 1.00 98.00 124 PRO A C 1
ATOM 938 O O . PRO A 1 124 ? -18.017 -4.552 16.117 1.00 98.00 124 PRO A O 1
ATOM 941 N N . ARG A 1 125 ? -19.560 -4.379 17.735 1.00 97.00 125 ARG A N 1
ATOM 942 C CA . ARG A 1 125 ? -19.423 -2.912 17.913 1.00 97.00 125 ARG A CA 1
ATOM 943 C C . ARG A 1 125 ? -18.034 -2.468 18.380 1.00 97.00 125 ARG A C 1
ATOM 945 O O . ARG A 1 125 ? -17.716 -1.292 18.314 1.00 97.00 125 ARG A O 1
ATOM 952 N N . THR A 1 126 ? -17.241 -3.399 18.903 1.00 96.94 126 THR A N 1
ATOM 953 C CA . THR A 1 126 ? -15.876 -3.163 19.384 1.00 96.94 126 THR A CA 1
ATOM 954 C C . THR A 1 126 ? -14.818 -3.434 18.315 1.00 96.94 126 THR A C 1
ATOM 956 O O . THR A 1 126 ? -13.641 -3.474 18.654 1.00 96.94 126 THR A O 1
ATOM 959 N N . LEU A 1 127 ? -15.211 -3.719 17.066 1.00 98.25 127 LEU A N 1
ATOM 960 C CA . LEU A 1 127 ? -14.268 -3.973 15.981 1.00 98.25 127 LEU A CA 1
ATOM 961 C C . LEU A 1 127 ? -13.474 -2.701 15.667 1.00 98.25 127 LEU A C 1
ATOM 963 O O . LEU A 1 127 ? -14.068 -1.679 15.327 1.00 98.25 127 LEU A O 1
ATOM 967 N N . ASP A 1 128 ? -12.148 -2.796 15.700 1.00 97.62 128 ASP A N 1
ATOM 968 C CA . ASP A 1 128 ? -11.281 -1.808 15.067 1.00 97.62 128 ASP A CA 1
ATOM 969 C C . ASP A 1 128 ? -11.095 -2.193 13.594 1.00 97.62 128 ASP A C 1
ATOM 971 O O . ASP A 1 128 ? -10.317 -3.082 13.241 1.00 97.62 128 ASP A O 1
ATOM 975 N N . LEU A 1 129 ? -11.881 -1.561 12.721 1.00 97.88 129 LEU A N 1
ATOM 976 C CA . LEU A 1 129 ? -11.845 -1.852 11.290 1.00 97.88 129 LEU A CA 1
ATOM 977 C C . LEU A 1 129 ? -10.488 -1.500 10.670 1.00 97.88 129 LEU A C 1
ATOM 979 O O . LEU A 1 129 ? -10.014 -2.218 9.789 1.00 97.88 129 LEU A O 1
ATOM 983 N N . ARG A 1 130 ? -9.858 -0.414 11.124 1.00 97.50 130 ARG A N 1
ATOM 984 C CA . ARG A 1 130 ? -8.601 0.072 10.549 1.00 97.50 130 ARG A CA 1
ATOM 985 C C . ARG A 1 130 ? -7.449 -0.853 10.922 1.00 97.50 130 ARG A C 1
ATOM 987 O O . ARG A 1 130 ? -6.656 -1.200 10.050 1.00 97.50 130 ARG A O 1
ATOM 994 N N . GLU A 1 131 ? -7.407 -1.323 12.168 1.00 96.50 131 GLU A N 1
ATOM 995 C CA . GLU A 1 131 ? -6.433 -2.326 12.614 1.00 96.50 131 GLU A CA 1
ATOM 996 C C . GLU A 1 131 ? -6.579 -3.638 11.828 1.00 96.50 131 GLU A C 1
ATOM 998 O O . GLU A 1 131 ? -5.583 -4.199 11.366 1.00 96.50 131 GLU A O 1
ATOM 1003 N N . VAL A 1 132 ? -7.814 -4.101 11.603 1.00 96.12 132 VAL A N 1
ATOM 1004 C CA . VAL A 1 132 ? -8.074 -5.321 10.821 1.00 96.12 132 VAL A CA 1
ATOM 1005 C C . VAL A 1 132 ? -7.595 -5.182 9.377 1.00 96.12 132 VAL A C 1
ATOM 1007 O O . VAL A 1 132 ? -6.935 -6.088 8.866 1.00 96.12 132 VAL A O 1
ATOM 1010 N N . LEU A 1 133 ? -7.896 -4.059 8.719 1.00 95.75 133 LEU A N 1
ATOM 1011 C CA . LEU A 1 133 ? -7.455 -3.814 7.344 1.00 95.75 133 LEU A CA 1
ATOM 1012 C C . LEU A 1 133 ? -5.930 -3.706 7.250 1.00 95.75 133 LEU A C 1
ATOM 1014 O O . LEU A 1 133 ? -5.333 -4.317 6.365 1.00 95.75 133 LEU A O 1
ATOM 1018 N N . LEU A 1 134 ? -5.287 -3.001 8.183 1.00 94.94 134 LEU A N 1
ATOM 1019 C CA . LEU A 1 134 ? -3.828 -2.900 8.223 1.00 94.94 134 LEU A CA 1
ATOM 1020 C C . LEU A 1 134 ? -3.170 -4.267 8.461 1.00 94.94 134 LEU A C 1
ATOM 1022 O O . LEU A 1 134 ? -2.176 -4.605 7.814 1.00 94.94 134 LEU A O 1
ATOM 1026 N N . GLY A 1 135 ? -3.741 -5.083 9.349 1.00 94.31 135 GLY A N 1
ATOM 1027 C CA . GLY A 1 135 ? -3.323 -6.468 9.551 1.00 94.31 135 GLY A CA 1
ATOM 1028 C C . GLY A 1 135 ? -3.391 -7.260 8.247 1.00 94.31 135 GLY A C 1
ATOM 1029 O O . GLY A 1 135 ? -2.370 -7.773 7.786 1.00 94.31 135 GLY A O 1
ATOM 1030 N N . LEU A 1 136 ? -4.557 -7.263 7.595 1.00 92.56 136 LEU A N 1
ATOM 1031 C CA . LEU A 1 136 ? -4.786 -7.966 6.331 1.00 92.56 136 LEU A CA 1
ATOM 1032 C C . LEU A 1 136 ? -3.805 -7.529 5.233 1.00 92.56 136 LEU A C 1
ATOM 1034 O O . LEU A 1 136 ? -3.192 -8.369 4.573 1.00 92.56 136 LEU A O 1
ATOM 1038 N N . TYR A 1 137 ? -3.608 -6.223 5.055 1.00 91.44 137 TYR A N 1
ATOM 1039 C CA . TYR A 1 137 ? -2.701 -5.680 4.042 1.00 91.44 137 TYR A CA 1
ATOM 1040 C C . TYR A 1 137 ? -1.223 -5.927 4.344 1.00 91.44 137 TYR A C 1
ATOM 1042 O O . TYR A 1 137 ? -0.381 -5.719 3.474 1.00 91.44 137 TYR A O 1
ATOM 1050 N N . THR A 1 138 ? -0.873 -6.384 5.546 1.00 91.31 138 THR A N 1
ATOM 1051 C CA . THR A 1 138 ? 0.524 -6.639 5.912 1.00 91.31 138 THR A CA 1
ATOM 1052 C C . THR A 1 138 ? 0.860 -8.121 6.057 1.00 91.31 138 THR A C 1
ATOM 1054 O O . THR A 1 138 ? 2.047 -8.442 6.133 1.00 91.31 138 THR A O 1
ATOM 1057 N N . GLU A 1 139 ? -0.109 -9.041 6.038 1.00 89.12 139 GLU A N 1
ATOM 1058 C CA . GLU A 1 139 ? 0.147 -10.470 6.277 1.00 89.12 139 GLU A CA 1
ATOM 1059 C C . GLU A 1 139 ? 1.176 -11.079 5.311 1.00 89.12 139 GLU A C 1
ATOM 1061 O O . GLU A 1 139 ? 2.180 -11.629 5.763 1.00 89.12 139 GLU A O 1
ATOM 1066 N N . GLN A 1 140 ? 0.964 -10.991 3.992 1.00 73.81 140 GLN A N 1
ATOM 1067 C CA . GLN A 1 140 ? 1.836 -11.634 2.993 1.00 73.81 140 GLN A CA 1
ATOM 1068 C C . GLN A 1 140 ? 1.937 -10.831 1.684 1.00 73.81 140 GLN A C 1
ATOM 1070 O O . GLN A 1 140 ? 1.725 -11.359 0.593 1.00 73.81 140 GLN A O 1
ATOM 1075 N N . VAL A 1 141 ? 2.265 -9.539 1.769 1.00 77.81 141 VAL A N 1
ATOM 1076 C CA . VAL A 1 141 ? 2.450 -8.704 0.569 1.00 77.81 141 VAL A CA 1
ATOM 1077 C C . VAL A 1 141 ? 3.883 -8.809 0.045 1.00 77.81 141 VAL A C 1
ATOM 1079 O O . VAL A 1 141 ? 4.832 -8.389 0.703 1.00 77.81 141 VAL A O 1
ATOM 1082 N N . ALA A 1 142 ? 4.028 -9.353 -1.168 1.00 78.00 142 ALA A N 1
ATOM 1083 C CA . ALA A 1 142 ? 5.294 -9.405 -1.909 1.00 78.00 142 ALA A CA 1
ATOM 1084 C C . ALA A 1 142 ? 5.489 -8.211 -2.869 1.00 78.00 142 ALA A C 1
ATOM 1086 O O . ALA A 1 142 ? 6.602 -7.965 -3.328 1.00 78.00 142 ALA A O 1
ATOM 1087 N N . GLY A 1 143 ? 4.420 -7.468 -3.168 1.00 87.81 143 GLY A N 1
ATOM 1088 C CA . GLY A 1 143 ? 4.425 -6.289 -4.034 1.00 87.81 143 GLY A CA 1
ATOM 1089 C C . GLY A 1 143 ? 3.020 -5.700 -4.173 1.00 87.81 143 GLY A C 1
ATOM 1090 O O . GLY A 1 143 ? 2.035 -6.413 -3.986 1.00 87.81 143 GLY A O 1
ATOM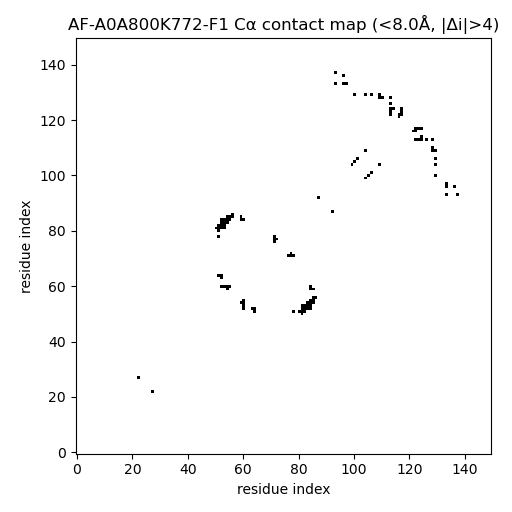 1091 N N . PHE A 1 144 ? 2.931 -4.407 -4.480 1.00 88.31 144 PHE A N 1
ATOM 1092 C CA . PHE A 1 144 ? 1.674 -3.684 -4.695 1.00 88.31 144 PHE A CA 1
ATOM 1093 C C . PHE A 1 144 ? 1.831 -2.676 -5.842 1.00 88.31 144 PHE A C 1
ATOM 1095 O O . PHE A 1 144 ? 2.952 -2.338 -6.226 1.00 88.31 144 PHE A O 1
ATOM 1102 N N . TYR A 1 145 ? 0.707 -2.226 -6.396 1.00 88.25 145 TYR A N 1
ATOM 1103 C CA . TYR A 1 145 ? 0.653 -1.217 -7.452 1.00 88.25 145 TYR A CA 1
ATOM 1104 C C . TYR A 1 145 ? 0.125 0.100 -6.875 1.00 88.25 145 TYR A C 1
ATOM 1106 O O . TYR A 1 145 ? -0.904 0.087 -6.208 1.00 88.25 145 TYR A O 1
ATOM 1114 N N . GLU A 1 146 ? 0.818 1.209 -7.144 1.00 86.69 146 GLU A N 1
ATOM 1115 C CA . GLU A 1 146 ? 0.384 2.568 -6.791 1.00 86.69 146 GLU A CA 1
ATOM 1116 C C . GLU A 1 146 ? 0.196 3.381 -8.082 1.00 86.69 146 GLU A C 1
ATOM 1118 O O . GLU A 1 146 ? 1.198 3.801 -8.676 1.00 86.69 146 GLU A O 1
ATOM 1123 N N . PRO A 1 147 ? -1.049 3.607 -8.536 1.00 78.38 147 PRO A N 1
ATOM 1124 C CA . PRO A 1 147 ? -1.316 4.306 -9.792 1.00 78.38 147 PRO A CA 1
ATOM 1125 C C . PRO A 1 147 ? -0.891 5.777 -9.757 1.00 78.38 147 PRO A C 1
ATOM 1127 O O . PRO A 1 147 ? -0.453 6.300 -10.778 1.00 78.38 147 PRO A O 1
ATOM 1130 N N . ASP A 1 148 ? -0.950 6.420 -8.589 1.00 76.12 148 ASP A N 1
ATOM 1131 C CA . ASP A 1 148 ? -0.705 7.860 -8.452 1.00 76.12 148 ASP A CA 1
ATOM 1132 C C . ASP A 1 148 ? 0.780 8.199 -8.219 1.00 76.12 148 ASP A C 1
ATOM 1134 O O . ASP A 1 148 ? 1.152 9.357 -8.026 1.00 76.12 148 ASP A O 1
ATOM 1138 N N . SER A 1 149 ? 1.668 7.200 -8.270 1.00 60.34 149 SER A N 1
ATOM 1139 C CA . SER A 1 149 ? 3.117 7.370 -8.091 1.00 60.34 149 SER A CA 1
ATOM 1140 C C . SER A 1 149 ? 3.831 7.793 -9.381 1.00 60.34 149 SER A C 1
ATOM 1142 O O . SER A 1 149 ? 4.737 7.110 -9.863 1.00 60.34 149 SER A O 1
ATOM 1144 N N . THR A 1 150 ? 3.418 8.923 -9.962 1.00 51.34 150 THR A N 1
ATOM 1145 C CA . THR A 1 150 ? 4.076 9.479 -11.163 1.00 51.34 150 THR A CA 1
ATOM 1146 C C . THR A 1 150 ? 5.334 10.270 -10.795 1.00 51.34 150 THR A C 1
ATOM 1148 O O . THR A 1 150 ? 5.213 11.222 -9.993 1.00 51.34 150 THR A O 1
#

Mean predicted aligned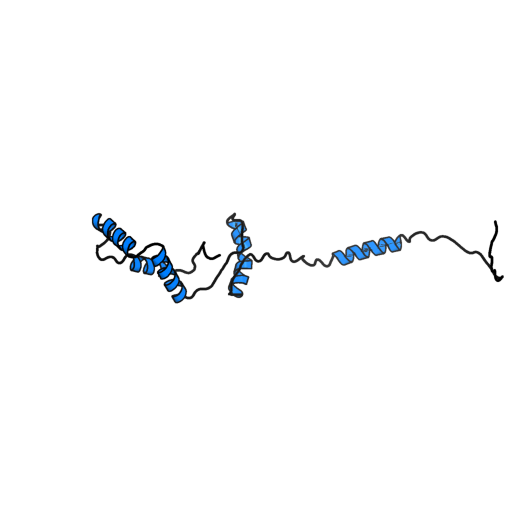 error: 15.89 Å

Sequence (150 aa):
MLAMTVLPIPPGSSRIEGTPGGPDIGRILACWVALIVFGACGGTAQQPQSDLVVSSDAKLRELASALLPDLASRSGLELREPVRLEMRSREQLVRYLEYKLDEELPEEEARATVDAYALFGLVPRTLDLREVLLGLYTEQVAGFYEPDST

Foldseek 3Di:
DDDDDDDDDDDDDDDDDDDDDDDPPVVVVVVVVVVVVVVPPPPPPPPPLPLQADEPDPVVSVVCSVCVVVVCVVVVH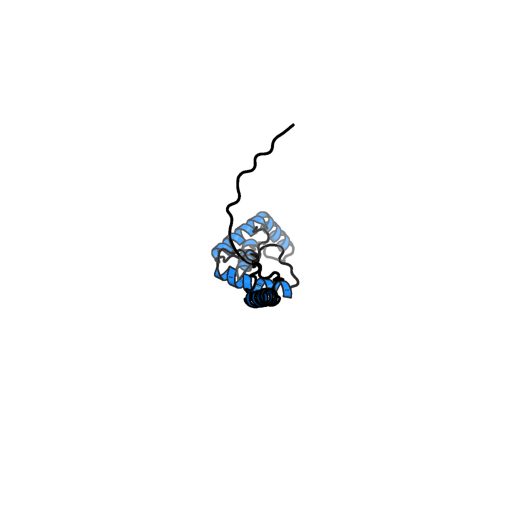DSPHRHYDYDDDLVRVLVVLVVVCCVPPNPVNQLVVLVVCVVVVNDDNPDPPSVVVSCVSRPDDPDDDDPPPD